Protein AF-A0A538R3W0-F1 (afdb_monomer_lite)

pLDDT: mean 96.0, std 2.67, range [78.44, 98.44]

Structure (mmCIF, N/CA/C/O backbone):
data_AF-A0A538R3W0-F1
#
_entry.id   AF-A0A538R3W0-F1
#
loop_
_atom_site.group_PDB
_atom_site.id
_atom_site.type_symbol
_atom_site.label_atom_id
_atom_site.label_alt_id
_atom_site.label_comp_id
_atom_site.label_asym_id
_atom_site.label_entity_id
_atom_site.label_seq_id
_atom_site.pdbx_PDB_ins_code
_atom_site.Cartn_x
_atom_site.Cartn_y
_atom_site.Cartn_z
_atom_site.occupancy
_atom_site.B_iso_or_equiv
_atom_site.auth_seq_id
_atom_site.auth_comp_id
_atom_site.auth_asym_id
_atom_site.auth_atom_id
_atom_site.pdbx_PDB_model_num
ATOM 1 N N . MET A 1 1 ? 12.998 11.434 -2.040 1.00 78.44 1 MET A N 1
ATOM 2 C CA . MET A 1 1 ? 12.504 10.420 -3.005 1.00 78.44 1 MET A CA 1
ATOM 3 C C . MET A 1 1 ? 11.024 10.669 -3.307 1.00 78.44 1 MET A C 1
ATOM 5 O O . MET A 1 1 ? 10.336 11.191 -2.437 1.00 78.44 1 MET A O 1
ATOM 9 N N . LEU A 1 2 ? 10.524 10.333 -4.505 1.00 90.31 2 LEU A N 1
ATOM 10 C CA . LEU A 1 2 ? 9.103 10.499 -4.866 1.00 90.31 2 LEU A CA 1
ATOM 11 C C . LEU A 1 2 ? 8.162 9.713 -3.937 1.00 90.31 2 LEU A C 1
ATOM 13 O O . LEU A 1 2 ? 7.194 10.287 -3.448 1.00 90.31 2 LEU A O 1
ATOM 17 N N . MET A 1 3 ? 8.493 8.452 -3.636 1.00 94.44 3 MET A N 1
ATOM 18 C CA . MET A 1 3 ? 7.667 7.592 -2.780 1.00 94.44 3 MET A CA 1
ATOM 19 C C . MET A 1 3 ? 7.465 8.176 -1.373 1.00 94.44 3 MET A C 1
ATOM 21 O O . MET A 1 3 ? 6.340 8.226 -0.891 1.00 94.44 3 MET A O 1
ATOM 25 N N . GLN A 1 4 ? 8.522 8.717 -0.755 1.00 94.19 4 GLN A N 1
ATOM 26 C CA . GLN A 1 4 ? 8.418 9.407 0.539 1.00 94.19 4 GLN A CA 1
ATOM 27 C C . GLN A 1 4 ? 7.352 10.512 0.512 1.00 94.19 4 GLN A C 1
ATOM 29 O O . GLN A 1 4 ? 6.477 10.537 1.367 1.00 94.19 4 GLN A O 1
ATOM 34 N N . ARG A 1 5 ? 7.365 11.376 -0.512 1.00 95.38 5 ARG A N 1
ATOM 35 C CA . ARG A 1 5 ? 6.379 12.464 -0.630 1.00 95.38 5 ARG A CA 1
ATOM 36 C C . ARG A 1 5 ? 4.953 11.944 -0.798 1.00 95.38 5 ARG A C 1
ATOM 38 O O . ARG A 1 5 ? 4.021 12.569 -0.304 1.00 95.38 5 ARG A O 1
ATOM 45 N N . ASN A 1 6 ? 4.772 10.830 -1.506 1.00 95.75 6 ASN A N 1
ATOM 46 C CA . ASN A 1 6 ? 3.456 10.212 -1.668 1.00 95.75 6 ASN A CA 1
ATOM 47 C C . ASN A 1 6 ? 2.941 9.657 -0.336 1.00 95.75 6 ASN A C 1
ATOM 49 O O . ASN A 1 6 ? 1.782 9.878 0.003 1.00 95.75 6 ASN A O 1
ATOM 53 N N . ILE A 1 7 ? 3.813 9.019 0.447 1.00 96.00 7 ILE A N 1
ATOM 54 C CA . ILE A 1 7 ? 3.491 8.537 1.793 1.00 96.00 7 ILE A CA 1
ATOM 55 C C . ILE A 1 7 ? 3.176 9.704 2.732 1.00 96.00 7 ILE A C 1
ATOM 57 O O . ILE A 1 7 ? 2.191 9.643 3.460 1.00 96.00 7 ILE A O 1
ATOM 61 N N . ASP A 1 8 ? 3.945 10.791 2.691 1.00 96.00 8 ASP A N 1
ATOM 62 C CA . ASP A 1 8 ? 3.685 11.966 3.532 1.00 96.00 8 ASP A CA 1
ATOM 63 C C . ASP A 1 8 ? 2.324 12.596 3.211 1.00 96.00 8 ASP A C 1
ATOM 65 O O . ASP A 1 8 ? 1.551 12.909 4.117 1.00 96.00 8 ASP A O 1
ATOM 69 N N . ARG A 1 9 ? 1.980 12.708 1.921 1.00 96.25 9 ARG A N 1
ATOM 70 C CA . ARG A 1 9 ? 0.652 13.170 1.488 1.00 96.25 9 ARG A CA 1
ATOM 71 C C . ARG A 1 9 ? -0.459 12.228 1.932 1.00 96.25 9 ARG A C 1
ATOM 73 O O . ARG A 1 9 ? -1.475 12.706 2.424 1.00 96.25 9 ARG A O 1
ATOM 80 N N . LEU A 1 10 ? -0.262 10.917 1.786 1.00 96.38 10 LEU A N 1
ATOM 81 C CA . LEU A 1 10 ? -1.213 9.911 2.256 1.00 96.38 10 LEU A CA 1
ATOM 82 C C . LEU A 1 10 ? -1.444 10.042 3.765 1.00 96.38 10 LEU A C 1
ATOM 84 O O . LEU A 1 10 ? -2.579 9.992 4.219 1.00 96.38 10 LEU A O 1
ATOM 88 N N . TRP A 1 11 ? -0.388 10.251 4.550 1.00 93.94 11 TRP A N 1
ATOM 89 C CA . TRP A 1 11 ? -0.516 10.423 5.996 1.00 93.94 11 TRP A CA 1
ATOM 90 C C . TRP A 1 11 ? -1.235 11.712 6.381 1.00 93.94 11 TRP A C 1
ATOM 92 O O . TRP A 1 11 ? -1.972 11.712 7.365 1.00 93.94 11 TRP A O 1
ATOM 102 N N . ALA A 1 12 ? -1.034 12.787 5.618 1.00 95.56 12 ALA A N 1
ATOM 103 C CA . ALA A 1 12 ? -1.714 14.056 5.841 1.00 95.56 12 ALA A CA 1
ATOM 104 C C . ALA A 1 12 ? -3.215 13.995 5.506 1.00 95.56 12 ALA A C 1
ATOM 106 O O . ALA A 1 12 ? -4.001 14.692 6.142 1.00 95.56 12 ALA A O 1
ATOM 107 N N . SER A 1 13 ?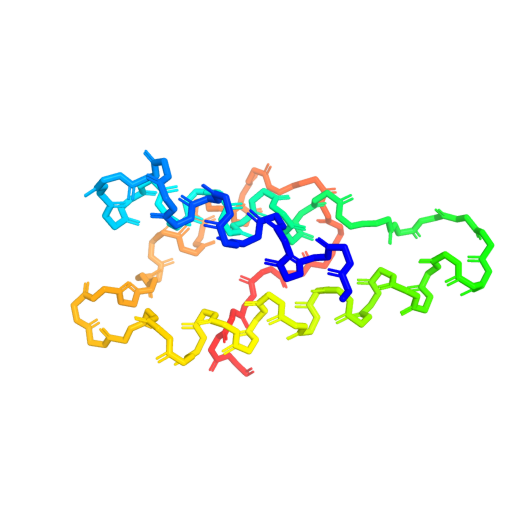 -3.623 13.177 4.528 1.00 94.19 13 SER A N 1
ATOM 108 C CA . SER A 1 13 ? -5.017 13.101 4.069 1.00 94.19 13 SER A CA 1
ATOM 109 C C . SER A 1 13 ? -5.824 11.943 4.667 1.00 94.19 13 SER A C 1
ATOM 111 O O . SER A 1 13 ? -7.038 12.065 4.825 1.00 94.19 13 SER A O 1
ATOM 113 N N . ALA A 1 14 ? -5.190 10.821 5.021 1.00 95.56 14 ALA A N 1
ATOM 114 C CA . ALA A 1 14 ? -5.871 9.646 5.556 1.00 95.56 14 ALA A CA 1
ATOM 115 C C . ALA A 1 14 ? -6.027 9.720 7.083 1.00 95.56 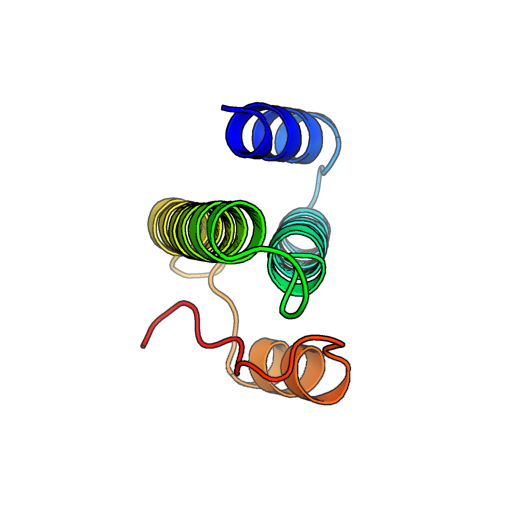14 ALA A C 1
ATOM 117 O O . ALA A 1 14 ? -5.070 9.543 7.851 1.00 95.56 14 ALA A O 1
ATOM 118 N N . THR A 1 15 ? -7.269 9.925 7.525 1.00 93.06 15 THR A N 1
ATOM 119 C CA . THR A 1 15 ? -7.634 10.076 8.942 1.00 93.06 15 THR A CA 1
ATOM 120 C C . THR A 1 15 ? -7.879 8.751 9.665 1.00 93.06 15 THR A C 1
ATOM 122 O O . THR A 1 15 ? -7.841 8.721 10.892 1.00 93.06 15 THR A O 1
ATOM 125 N N . THR A 1 16 ? -8.076 7.644 8.941 1.00 96.75 16 THR A N 1
ATOM 126 C CA . THR A 1 16 ? -8.301 6.310 9.522 1.00 96.75 16 THR A CA 1
ATOM 127 C C . THR A 1 16 ? -7.162 5.345 9.197 1.00 96.75 16 THR A C 1
ATOM 129 O O . THR A 1 16 ? -6.494 5.461 8.165 1.00 96.75 16 THR A O 1
ATOM 132 N N . VAL A 1 17 ? -6.951 4.347 10.063 1.00 96.44 17 VAL A N 1
ATOM 133 C CA . VAL A 1 17 ? -5.979 3.265 9.820 1.00 96.44 17 VAL A CA 1
ATOM 134 C C . VAL A 1 17 ? -6.334 2.497 8.546 1.00 96.44 17 VAL A C 1
ATOM 136 O O . VAL A 1 17 ? -5.451 2.237 7.734 1.00 96.44 17 VAL A O 1
ATOM 139 N N . ALA A 1 18 ? -7.620 2.222 8.315 1.00 96.94 18 ALA A N 1
ATOM 140 C CA . ALA A 1 18 ? -8.094 1.563 7.099 1.00 96.94 18 ALA A CA 1
ATOM 141 C C . ALA A 1 18 ? -7.737 2.350 5.824 1.00 96.94 18 ALA A C 1
ATOM 143 O O . ALA A 1 18 ? -7.242 1.768 4.861 1.00 96.94 18 ALA A O 1
ATOM 144 N N . ALA A 1 19 ? -7.903 3.678 5.827 1.00 97.44 19 ALA A N 1
ATOM 145 C CA . ALA A 1 19 ? -7.531 4.518 4.688 1.00 97.44 19 ALA A CA 1
ATOM 146 C C . ALA A 1 19 ? -6.010 4.534 4.450 1.00 97.44 19 ALA A C 1
ATOM 148 O O . ALA A 1 19 ? -5.560 4.480 3.305 1.00 97.44 19 ALA A O 1
ATOM 149 N N . ARG A 1 20 ? -5.205 4.549 5.521 1.00 97.88 20 ARG A N 1
ATOM 150 C CA . ARG A 1 20 ? -3.737 4.453 5.419 1.00 97.88 20 ARG A CA 1
ATOM 151 C C . ARG A 1 20 ? -3.299 3.105 4.861 1.00 97.88 20 ARG A C 1
ATOM 153 O O . ARG A 1 20 ? -2.438 3.071 3.987 1.00 97.88 20 ARG A O 1
ATOM 160 N N . LYS A 1 21 ? -3.909 2.016 5.336 1.00 98.19 21 LYS A N 1
ATOM 161 C CA . LYS A 1 21 ? -3.691 0.659 4.829 1.00 98.19 21 LYS A CA 1
ATOM 162 C C . LYS A 1 21 ? -3.989 0.585 3.329 1.00 98.19 21 LYS A C 1
ATOM 164 O O . LYS A 1 21 ? -3.111 0.251 2.540 1.00 98.19 21 LYS A O 1
ATOM 169 N N . ALA A 1 22 ? -5.184 1.004 2.918 1.00 97.88 22 ALA A N 1
ATOM 170 C CA . ALA A 1 22 ? -5.565 1.021 1.509 1.00 97.88 22 ALA A CA 1
ATOM 171 C C . ALA A 1 22 ? -4.576 1.832 0.653 1.00 97.88 22 ALA A C 1
ATOM 173 O O . ALA A 1 22 ? -4.068 1.321 -0.337 1.00 97.88 22 ALA A O 1
ATOM 174 N N . GLY A 1 23 ? -4.227 3.055 1.067 1.00 97.94 23 GLY A N 1
ATOM 175 C CA . GLY A 1 23 ? -3.298 3.893 0.307 1.00 97.94 23 GLY A CA 1
ATOM 176 C C . GLY A 1 23 ? -1.879 3.325 0.212 1.00 97.94 23 GLY A C 1
ATOM 177 O O . GLY A 1 23 ? -1.257 3.416 -0.841 1.00 97.94 23 GLY A O 1
ATOM 178 N N . LEU A 1 24 ? -1.358 2.713 1.281 1.00 98.19 24 LEU A N 1
ATOM 179 C CA . LEU A 1 24 ? -0.057 2.039 1.246 1.00 98.19 24 LEU A CA 1
ATOM 180 C C . LEU A 1 24 ? -0.064 0.850 0.291 1.00 98.19 24 LEU A C 1
ATOM 182 O O . LEU A 1 24 ? 0.900 0.660 -0.446 1.00 98.19 24 LEU A O 1
ATOM 186 N N . PHE A 1 25 ? -1.136 0.058 0.322 1.00 98.44 25 PHE A N 1
ATOM 187 C CA . PHE A 1 25 ? -1.294 -1.067 -0.584 1.00 98.44 25 PHE A CA 1
ATOM 188 C C . PHE A 1 25 ? -1.303 -0.601 -2.042 1.00 98.44 25 PHE A C 1
ATOM 190 O O . PHE A 1 25 ? -0.518 -1.117 -2.826 1.00 98.44 25 PHE A O 1
ATOM 197 N N . GLU A 1 26 ? -2.098 0.415 -2.394 1.00 97.94 26 GLU A N 1
ATOM 198 C CA . GLU A 1 26 ? -2.141 0.918 -3.775 1.00 97.94 26 GLU A CA 1
ATOM 199 C C . GLU A 1 26 ? -0.772 1.465 -4.224 1.00 97.94 26 GLU A C 1
ATOM 201 O O . GLU A 1 26 ? -0.313 1.140 -5.313 1.00 97.94 26 GLU A O 1
ATOM 206 N N . LEU A 1 27 ? -0.050 2.200 -3.363 1.00 97.44 27 LEU A N 1
ATOM 207 C CA . LEU A 1 27 ? 1.309 2.675 -3.674 1.00 97.44 27 LEU A CA 1
ATOM 208 C C . LEU A 1 27 ? 2.301 1.531 -3.947 1.00 97.44 27 LEU A C 1
ATOM 210 O O . LEU A 1 27 ? 3.226 1.693 -4.745 1.00 97.44 27 LEU A O 1
ATOM 214 N N . TRP A 1 28 ? 2.145 0.396 -3.266 1.00 98.25 28 TRP A N 1
ATOM 215 C CA . TRP A 1 28 ? 2.955 -0.798 -3.503 1.00 98.25 28 TRP A CA 1
ATOM 216 C C . TRP A 1 28 ? 2.522 -1.546 -4.776 1.00 98.25 28 TRP A C 1
ATOM 218 O O . TRP A 1 28 ? 3.380 -1.985 -5.549 1.00 98.25 28 TRP A O 1
ATOM 228 N N . ASP A 1 29 ? 1.211 -1.667 -4.998 1.00 97.88 29 ASP A N 1
ATOM 229 C CA . ASP A 1 29 ? 0.602 -2.426 -6.097 1.00 97.88 29 ASP A CA 1
ATOM 230 C C . ASP A 1 29 ? 0.816 -1.740 -7.458 1.00 97.88 29 ASP A C 1
ATOM 232 O O . ASP A 1 29 ? 1.039 -2.418 -8.458 1.00 97.88 29 ASP A O 1
ATOM 236 N N . ASP A 1 30 ? 0.861 -0.402 -7.480 1.00 95.56 30 ASP A N 1
ATOM 237 C CA . ASP A 1 30 ? 1.109 0.423 -8.677 1.00 95.56 30 ASP A CA 1
ATOM 238 C C . ASP A 1 30 ? 2.571 0.468 -9.138 1.00 95.56 30 ASP A C 1
ATOM 240 O O . ASP A 1 30 ? 2.884 1.034 -10.189 1.00 95.56 30 ASP A O 1
ATOM 244 N N . CYS A 1 31 ? 3.500 -0.097 -8.366 1.00 95.38 31 CYS A N 1
ATOM 245 C CA . CYS A 1 31 ? 4.898 -0.146 -8.780 1.00 95.38 31 CYS A CA 1
ATOM 246 C C . CYS A 1 31 ? 5.063 -1.028 -10.030 1.00 95.38 31 CYS A C 1
ATOM 248 O O . CYS A 1 31 ? 4.499 -2.120 -10.109 1.00 95.38 31 CYS A O 1
ATOM 250 N N . ALA A 1 32 ? 5.862 -0.563 -10.994 1.00 92.25 32 ALA A N 1
ATOM 251 C CA . ALA A 1 32 ? 5.976 -1.195 -12.303 1.00 92.25 32 ALA A CA 1
ATOM 252 C C . ALA A 1 32 ? 6.639 -2.581 -12.240 1.00 92.25 32 ALA A C 1
ATOM 254 O O . ALA A 1 32 ? 7.599 -2.802 -11.501 1.00 92.25 32 ALA A O 1
ATOM 255 N N . GLU A 1 33 ? 6.155 -3.491 -13.087 1.00 91.62 33 GLU A N 1
ATOM 256 C CA . GLU A 1 33 ? 6.696 -4.853 -13.251 1.00 91.62 33 GLU A CA 1
ATOM 257 C C . GLU A 1 33 ? 7.207 -5.132 -14.668 1.00 91.62 33 GLU A C 1
ATOM 259 O O . GLU A 1 33 ? 7.725 -6.208 -14.955 1.00 91.62 33 GLU A O 1
ATOM 264 N N . THR A 1 34 ? 7.065 -4.156 -15.563 1.00 91.19 34 THR A N 1
ATOM 265 C CA . THR A 1 34 ? 7.560 -4.190 -16.940 1.00 91.19 34 THR A CA 1
ATOM 266 C C . THR A 1 34 ? 8.127 -2.824 -17.301 1.00 91.19 34 THR A C 1
ATOM 268 O O . THR A 1 34 ? 7.596 -1.806 -16.856 1.00 91.19 34 THR A O 1
ATOM 271 N N . GLY A 1 35 ? 9.153 -2.785 -18.144 1.00 93.94 35 GLY A N 1
ATOM 272 C CA . GLY A 1 35 ? 9.783 -1.547 -18.598 1.00 93.94 35 GLY A CA 1
ATOM 273 C C . GLY A 1 35 ? 11.294 -1.699 -18.690 1.00 93.94 35 GLY A C 1
ATOM 274 O O . GLY A 1 35 ? 11.791 -2.816 -18.797 1.00 93.94 35 GLY A O 1
ATOM 275 N N . SER A 1 36 ? 12.015 -0.578 -18.656 1.00 96.56 36 SER A N 1
ATOM 276 C CA . SER A 1 36 ? 13.478 -0.589 -18.601 1.00 96.56 36 SER A CA 1
ATOM 277 C C . SER A 1 36 ? 13.991 -1.125 -17.263 1.00 96.56 36 SER A C 1
ATOM 279 O O . SER A 1 36 ? 13.319 -1.003 -16.237 1.00 96.56 36 SER A O 1
ATOM 281 N N . ASP A 1 37 ? 15.220 -1.639 -17.253 1.00 95.44 37 ASP A N 1
ATOM 282 C CA . ASP A 1 37 ? 15.870 -2.133 -16.032 1.00 95.44 37 ASP A CA 1
ATOM 283 C C . ASP A 1 37 ? 15.943 -1.061 -14.934 1.00 95.44 37 ASP A C 1
ATOM 285 O O . ASP A 1 37 ? 15.724 -1.350 -13.759 1.00 95.44 37 ASP A O 1
ATOM 289 N N . GLU A 1 38 ? 16.171 0.201 -15.312 1.00 95.00 38 GLU A N 1
ATOM 290 C CA . GLU A 1 38 ? 16.173 1.334 -14.381 1.00 95.00 38 GLU A CA 1
ATOM 291 C C . GLU A 1 38 ? 14.799 1.539 -13.722 1.00 95.00 38 GLU A C 1
ATOM 293 O O . GLU A 1 38 ? 14.709 1.727 -12.504 1.00 95.00 38 GLU A O 1
ATOM 298 N N . LEU A 1 39 ? 13.714 1.450 -14.501 1.00 94.50 39 LEU A N 1
ATOM 299 C CA . LEU A 1 39 ? 12.354 1.572 -13.979 1.00 94.50 39 LEU A CA 1
ATOM 300 C C . LEU A 1 39 ? 12.017 0.415 -13.032 1.00 94.50 39 LEU A C 1
ATOM 302 O O . LEU A 1 39 ? 11.406 0.634 -11.981 1.00 94.50 39 LEU A O 1
ATOM 306 N N . LEU A 1 40 ? 12.426 -0.805 -13.383 1.00 95.25 40 LEU A N 1
ATOM 307 C CA . LEU A 1 40 ? 12.216 -1.991 -12.556 1.00 95.25 40 LEU A CA 1
ATOM 308 C C . LEU A 1 40 ? 12.996 -1.899 -11.240 1.00 95.25 40 LEU A C 1
ATOM 310 O O . LEU A 1 40 ? 12.424 -2.136 -10.175 1.00 95.25 40 LEU A O 1
ATOM 314 N N . ALA A 1 41 ? 14.261 -1.476 -11.282 1.00 93.94 41 ALA A N 1
ATOM 315 C CA . ALA A 1 41 ? 15.077 -1.266 -10.087 1.00 93.94 41 ALA A CA 1
ATOM 316 C C . ALA A 1 41 ? 14.481 -0.182 -9.172 1.00 93.94 41 ALA A C 1
ATOM 318 O O . ALA A 1 41 ? 14.354 -0.381 -7.960 1.00 93.94 41 ALA A O 1
ATOM 319 N N . GLY A 1 42 ? 14.044 0.943 -9.749 1.00 94.19 42 GLY A N 1
ATOM 320 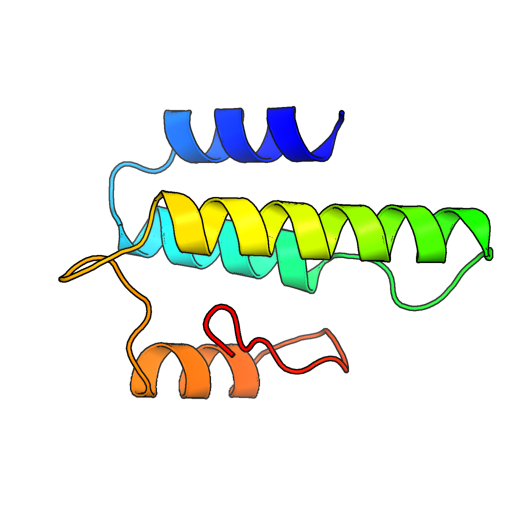C CA . GLY A 1 42 ? 13.360 2.006 -9.012 1.00 94.19 42 GLY A CA 1
ATOM 321 C C . GLY A 1 42 ? 12.049 1.536 -8.374 1.00 94.19 42 GLY A C 1
ATOM 322 O O . GLY A 1 42 ? 11.758 1.881 -7.226 1.00 94.19 42 GLY A O 1
ATOM 323 N N . SER A 1 43 ? 11.287 0.701 -9.083 1.00 94.38 43 SER A N 1
ATOM 324 C CA . SER A 1 43 ? 10.025 0.125 -8.601 1.00 94.38 43 SER A CA 1
ATOM 325 C C . SER A 1 43 ? 10.246 -0.882 -7.472 1.00 94.38 43 SER A C 1
ATOM 327 O O . SER A 1 43 ? 9.538 -0.842 -6.466 1.00 94.38 43 SER A O 1
ATOM 329 N N . ALA A 1 44 ? 11.275 -1.726 -7.572 1.00 94.88 44 ALA A N 1
ATOM 330 C CA . ALA A 1 44 ? 11.662 -2.642 -6.502 1.00 94.88 44 ALA A CA 1
ATOM 331 C C . ALA A 1 44 ? 12.072 -1.881 -5.228 1.00 94.88 44 ALA A C 1
ATOM 333 O O . ALA A 1 44 ? 11.595 -2.198 -4.135 1.00 94.88 44 ALA A O 1
ATOM 334 N N . ALA A 1 45 ? 12.881 -0.825 -5.368 1.00 95.94 45 ALA A N 1
ATOM 335 C CA . ALA A 1 45 ? 13.263 0.034 -4.248 1.00 95.94 45 ALA A CA 1
ATOM 336 C C . ALA A 1 45 ? 12.047 0.740 -3.620 1.00 95.94 45 ALA A C 1
ATOM 338 O O . ALA A 1 45 ? 11.936 0.825 -2.396 1.00 95.94 45 ALA A O 1
ATOM 339 N N . ALA A 1 46 ? 11.105 1.211 -4.442 1.00 96.31 46 ALA A N 1
ATOM 340 C CA . ALA A 1 46 ? 9.872 1.831 -3.973 1.00 96.31 46 ALA A CA 1
ATOM 341 C C . ALA A 1 46 ? 8.981 0.847 -3.197 1.00 96.31 46 ALA A C 1
ATOM 343 O O . ALA A 1 46 ? 8.515 1.190 -2.108 1.00 96.31 46 ALA A O 1
ATOM 344 N N . ARG A 1 47 ? 8.810 -0.389 -3.689 1.00 96.81 47 ARG A N 1
ATOM 345 C CA . ARG A 1 47 ? 8.083 -1.451 -2.973 1.00 96.81 47 ARG A CA 1
ATOM 346 C C . ARG A 1 47 ? 8.720 -1.746 -1.623 1.00 96.81 47 ARG A C 1
ATOM 348 O O . ARG A 1 47 ? 8.027 -1.708 -0.609 1.00 96.81 47 ARG A O 1
ATOM 355 N N . ALA A 1 48 ? 10.033 -1.976 -1.597 1.00 97.00 48 ALA A N 1
ATOM 356 C CA . ALA A 1 48 ? 10.767 -2.235 -0.360 1.00 97.00 48 ALA A CA 1
ATOM 357 C C . ALA A 1 48 ? 10.603 -1.088 0.650 1.00 97.00 48 ALA A C 1
ATOM 359 O O . ALA A 1 48 ? 10.399 -1.324 1.842 1.00 97.00 48 ALA A O 1
ATOM 360 N N . PHE A 1 49 ? 10.611 0.156 0.167 1.00 97.69 49 PHE A N 1
ATOM 361 C CA . PHE A 1 49 ? 10.389 1.327 1.003 1.00 97.69 49 PHE A CA 1
ATOM 362 C C . PHE A 1 49 ? 8.986 1.351 1.632 1.00 97.69 49 PHE A C 1
ATOM 364 O O . PHE A 1 49 ? 8.856 1.563 2.839 1.00 97.69 49 PHE A O 1
ATOM 371 N N . VAL A 1 50 ? 7.936 1.076 0.848 1.00 97.94 50 VAL A N 1
ATOM 372 C CA . VAL A 1 50 ? 6.555 0.988 1.357 1.00 97.94 50 VAL A CA 1
ATOM 373 C C . VAL A 1 50 ? 6.424 -0.116 2.411 1.00 97.94 50 VAL A C 1
ATOM 375 O O . VAL A 1 50 ? 5.845 0.124 3.472 1.00 97.94 50 VAL A O 1
ATOM 378 N N . ILE A 1 51 ? 7.018 -1.292 2.175 1.00 98.19 51 ILE A N 1
ATOM 379 C CA . ILE A 1 51 ? 7.038 -2.389 3.156 1.00 98.19 51 ILE A CA 1
ATOM 380 C C . ILE A 1 51 ? 7.732 -1.960 4.455 1.00 98.19 51 ILE A C 1
ATOM 382 O O . ILE A 1 51 ? 7.203 -2.202 5.542 1.00 98.19 51 ILE A O 1
ATOM 386 N N . GLY A 1 52 ? 8.867 -1.261 4.368 1.00 97.94 52 GLY A N 1
ATOM 387 C CA . GLY A 1 52 ? 9.555 -0.714 5.539 1.00 97.94 52 GLY A CA 1
ATOM 388 C C . GLY A 1 52 ? 8.673 0.236 6.356 1.00 97.94 52 GLY A C 1
ATOM 389 O O . GLY A 1 52 ? 8.624 0.141 7.583 1.00 97.94 52 GLY A O 1
ATOM 390 N N . ILE A 1 53 ? 7.908 1.104 5.687 1.00 97.56 53 ILE A N 1
ATOM 391 C CA . ILE A 1 53 ? 6.959 2.010 6.347 1.00 97.56 53 ILE A CA 1
ATOM 392 C C . ILE A 1 53 ? 5.810 1.246 7.012 1.00 97.56 53 ILE A C 1
ATOM 394 O O . ILE A 1 53 ? 5.447 1.578 8.142 1.00 97.56 53 ILE A O 1
ATOM 398 N N . ILE A 1 54 ? 5.265 0.217 6.356 1.00 98.06 54 ILE A N 1
ATOM 399 C CA . ILE A 1 54 ? 4.225 -0.642 6.937 1.00 98.06 54 ILE A CA 1
ATOM 400 C C . ILE A 1 54 ? 4.741 -1.291 8.222 1.00 98.06 54 ILE A C 1
ATOM 402 O O . ILE A 1 54 ? 4.109 -1.143 9.264 1.00 98.06 54 ILE A O 1
ATOM 406 N N . ARG A 1 55 ? 5.917 -1.925 8.186 1.00 97.75 55 ARG A N 1
ATOM 407 C CA . ARG A 1 55 ? 6.525 -2.570 9.364 1.00 97.75 55 ARG A CA 1
ATOM 408 C C . ARG A 1 55 ? 6.791 -1.583 10.499 1.00 97.75 55 ARG A C 1
ATOM 410 O O . ARG A 1 55 ? 6.593 -1.913 11.665 1.00 97.75 55 ARG A O 1
ATOM 417 N N . ALA A 1 56 ? 7.222 -0.368 10.167 1.00 96.94 56 ALA A N 1
ATOM 418 C CA . ALA A 1 56 ? 7.540 0.650 11.161 1.00 96.94 56 ALA A CA 1
ATOM 419 C C . ALA A 1 56 ? 6.294 1.261 11.825 1.00 96.94 56 ALA A C 1
ATOM 421 O O . ALA A 1 56 ? 6.342 1.609 13.007 1.00 96.94 56 ALA A O 1
ATOM 422 N N . ARG A 1 57 ? 5.198 1.438 11.073 1.00 95.94 57 ARG A N 1
ATOM 423 C CA . ARG A 1 57 ? 4.042 2.245 11.508 1.00 95.94 57 ARG A CA 1
ATOM 424 C C . ARG A 1 57 ? 2.773 1.440 11.789 1.00 95.94 57 ARG A C 1
ATOM 426 O O . ARG A 1 57 ? 2.009 1.851 12.653 1.00 95.94 57 ARG A O 1
ATOM 433 N N . LEU A 1 58 ? 2.539 0.333 11.087 1.00 96.44 58 LEU A N 1
ATOM 434 C CA . LEU A 1 58 ? 1.347 -0.507 11.232 1.00 96.44 58 LEU A CA 1
ATOM 435 C C . LEU A 1 58 ? 1.698 -1.763 12.033 1.00 96.44 58 LEU A C 1
ATOM 437 O O . LEU A 1 58 ? 2.143 -2.768 11.478 1.00 96.44 58 LEU A O 1
ATOM 441 N N . ARG A 1 59 ? 1.525 -1.674 13.354 1.00 94.31 59 ARG A N 1
ATOM 442 C CA . ARG A 1 59 ? 1.906 -2.697 14.340 1.00 94.31 59 ARG A CA 1
ATOM 443 C C . ARG A 1 59 ? 0.811 -2.884 15.388 1.00 94.31 59 ARG A C 1
ATOM 445 O O . ARG A 1 59 ? 0.001 -1.985 15.599 1.00 94.31 59 ARG A O 1
ATOM 452 N N . GLY A 1 60 ? 0.820 -4.021 16.082 1.00 95.69 60 GLY A N 1
ATOM 453 C CA . GLY A 1 60 ? -0.199 -4.329 17.088 1.00 95.69 60 GLY A CA 1
ATOM 454 C C . GLY A 1 60 ? -1.598 -4.335 16.468 1.00 95.69 60 GLY A C 1
ATOM 455 O O . GLY A 1 60 ? -1.798 -4.962 15.433 1.00 95.69 60 GLY A O 1
ATOM 456 N N . SER A 1 61 ? -2.538 -3.597 17.062 1.00 95.81 61 SER A N 1
ATOM 457 C CA . SER A 1 61 ? -3.913 -3.466 16.553 1.00 95.81 61 SER A CA 1
ATOM 458 C C . SER A 1 61 ? -4.007 -2.860 15.150 1.00 95.81 61 SER A C 1
ATOM 460 O O . SER A 1 61 ? -4.982 -3.104 14.445 1.00 95.81 61 SER A O 1
ATOM 462 N N . ASP A 1 62 ? -3.001 -2.085 14.739 1.00 96.50 62 ASP A N 1
ATOM 463 C CA 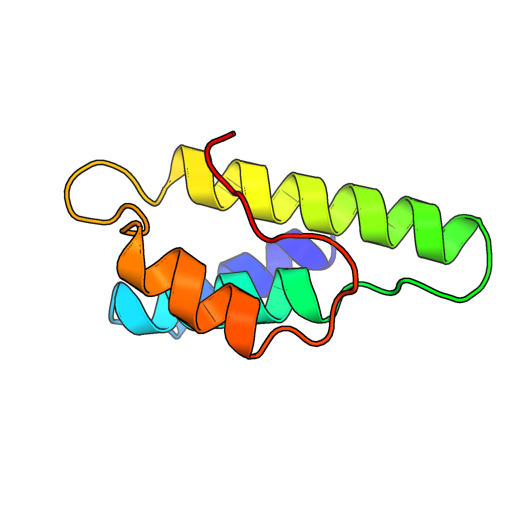. ASP A 1 62 ? -2.989 -1.404 13.444 1.00 96.50 62 ASP A CA 1
ATOM 464 C C . ASP A 1 62 ? -2.317 -2.239 12.348 1.00 96.50 62 ASP A C 1
ATOM 466 O O . ASP A 1 62 ? -2.321 -1.836 11.183 1.00 96.50 62 ASP A O 1
ATOM 470 N N . ALA A 1 63 ? -1.723 -3.387 12.693 1.00 97.94 63 ALA A N 1
ATOM 471 C CA . ALA A 1 63 ? -1.116 -4.289 11.721 1.00 97.94 63 ALA A CA 1
ATOM 472 C C . ALA A 1 63 ? -2.164 -4.834 10.742 1.00 97.94 63 ALA A C 1
ATOM 474 O O . ALA A 1 63 ? -3.352 -4.907 11.069 1.00 97.94 63 ALA A O 1
ATOM 475 N N . TYR A 1 64 ? -1.737 -5.217 9.536 1.00 98.12 64 TYR A N 1
ATOM 476 C CA . TYR A 1 64 ? -2.628 -5.978 8.660 1.00 98.12 64 TYR A CA 1
ATOM 477 C C . TYR A 1 64 ? -2.957 -7.335 9.279 1.00 98.12 64 TYR A C 1
ATOM 479 O O . TYR A 1 64 ? -2.057 -8.052 9.718 1.00 98.12 64 TYR A O 1
ATOM 487 N N . THR A 1 65 ? -4.237 -7.690 9.288 1.00 97.69 65 THR A N 1
ATOM 488 C CA . THR A 1 65 ? -4.688 -9.029 9.666 1.00 97.69 65 THR A CA 1
ATOM 489 C C . THR A 1 65 ? -4.500 -10.006 8.507 1.00 97.69 65 THR A C 1
ATOM 491 O O . THR A 1 65 ? -4.359 -9.604 7.349 1.00 97.69 65 THR A O 1
ATOM 494 N N . ALA A 1 66 ? -4.537 -11.306 8.802 1.00 97.31 66 ALA A N 1
ATOM 495 C CA . ALA A 1 66 ? -4.485 -12.341 7.771 1.00 97.31 66 ALA A CA 1
ATOM 496 C C . ALA A 1 66 ? -5.624 -12.187 6.743 1.00 97.31 66 ALA A C 1
ATOM 498 O O . ALA A 1 66 ? -5.382 -12.287 5.542 1.00 97.31 66 ALA A O 1
ATOM 499 N N . ASP A 1 67 ? -6.834 -11.857 7.202 1.00 97.94 67 ASP A N 1
ATOM 500 C CA . ASP A 1 67 ? -7.995 -11.657 6.329 1.00 97.94 67 ASP A CA 1
ATOM 501 C C . ASP A 1 67 ? -7.8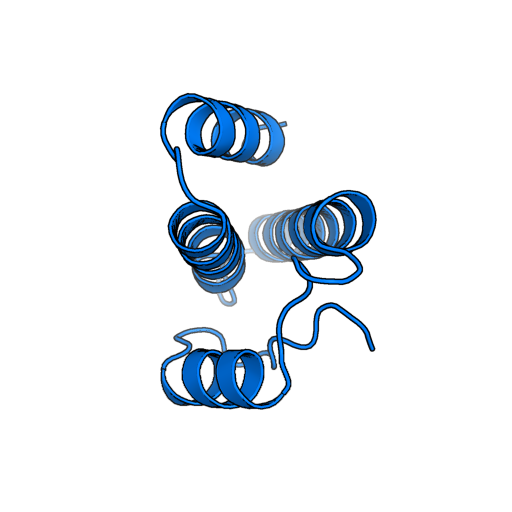37 -10.424 5.434 1.00 97.94 67 ASP A C 1
ATOM 503 O O . ASP A 1 67 ? -8.142 -10.483 4.243 1.00 97.94 67 ASP A O 1
ATOM 507 N N . GLU A 1 68 ? -7.316 -9.314 5.970 1.00 98.06 68 GLU A N 1
ATOM 508 C CA . GLU A 1 68 ? -7.016 -8.126 5.167 1.00 98.06 68 GLU A CA 1
ATOM 509 C C . GLU A 1 68 ? -5.968 -8.448 4.094 1.00 98.06 68 GLU A C 1
ATOM 511 O O . GLU A 1 68 ? -6.147 -8.089 2.931 1.00 98.06 68 GLU A O 1
ATOM 516 N N . LEU A 1 69 ? -4.896 -9.165 4.450 1.00 98.31 69 LEU A N 1
ATOM 517 C CA . LEU A 1 69 ? -3.870 -9.577 3.490 1.00 98.31 69 LEU A CA 1
ATOM 518 C C . LEU A 1 69 ? -4.437 -10.506 2.414 1.00 98.31 69 LEU A C 1
ATOM 520 O O . LEU A 1 69 ? -4.111 -10.334 1.240 1.00 98.31 69 LEU A O 1
ATOM 524 N N . ALA A 1 70 ? -5.304 -11.452 2.777 1.00 98.12 70 ALA A N 1
ATOM 525 C CA . ALA A 1 70 ? -5.962 -12.336 1.820 1.00 98.12 70 ALA A CA 1
ATOM 526 C C . ALA A 1 70 ? -6.851 -11.548 0.843 1.00 98.12 70 ALA A C 1
ATOM 528 O O . ALA A 1 70 ? -6.760 -11.744 -0.370 1.00 98.12 70 ALA A O 1
ATOM 529 N N . GLN A 1 71 ? -7.652 -10.604 1.347 1.00 98.00 71 GLN A N 1
ATOM 530 C CA . GLN A 1 71 ? -8.522 -9.757 0.524 1.00 98.00 71 GLN A CA 1
ATOM 531 C C . GLN A 1 71 ? -7.730 -8.846 -0.419 1.00 98.00 71 GLN A C 1
ATOM 533 O O . GLN A 1 71 ? -8.073 -8.725 -1.595 1.00 98.00 71 GLN A O 1
ATOM 538 N N . LEU A 1 72 ? -6.657 -8.218 0.072 1.00 98.12 72 LEU A N 1
ATOM 539 C CA . LEU A 1 72 ? -5.784 -7.373 -0.744 1.00 98.12 72 LEU A CA 1
ATOM 540 C C . LEU A 1 72 ? -5.082 -8.188 -1.828 1.00 98.12 72 LEU A C 1
ATOM 542 O O . LEU A 1 72 ? -5.092 -7.800 -2.995 1.00 98.12 72 LEU A O 1
ATOM 546 N N . ASN A 1 73 ? -4.545 -9.356 -1.473 1.00 98.25 73 ASN A N 1
ATOM 547 C CA . ASN A 1 73 ? -3.916 -10.236 -2.445 1.00 98.25 73 ASN A CA 1
ATOM 548 C C . ASN A 1 73 ? -4.913 -10.764 -3.481 1.00 98.25 73 ASN A C 1
ATOM 550 O O . ASN A 1 73 ? -4.536 -10.896 -4.639 1.00 98.25 73 ASN A O 1
ATOM 554 N N . ALA A 1 74 ? -6.175 -11.013 -3.131 1.00 97.69 74 ALA A N 1
ATOM 555 C CA . ALA A 1 74 ? -7.181 -11.455 -4.099 1.00 97.69 74 ALA A CA 1
ATOM 556 C C . ALA A 1 74 ? -7.472 -10.418 -5.204 1.00 97.69 74 ALA A C 1
ATOM 558 O O . ALA A 1 74 ? -7.885 -10.802 -6.296 1.00 97.69 74 ALA A O 1
ATOM 559 N N . A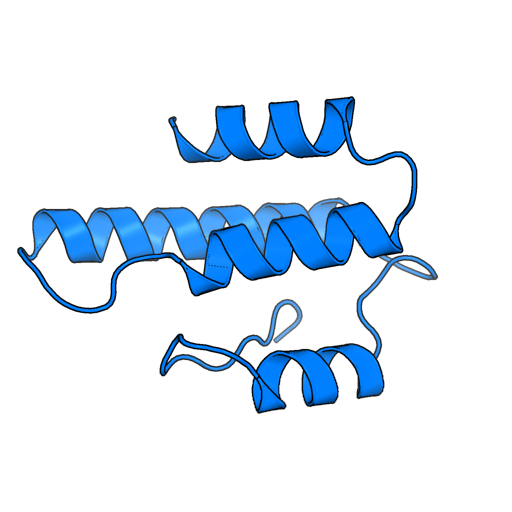RG A 1 75 ? -7.242 -9.121 -4.942 1.00 96.56 75 ARG A N 1
ATOM 560 C CA . ARG A 1 75 ? -7.541 -8.014 -5.874 1.00 96.56 75 ARG A CA 1
ATOM 561 C C . ARG A 1 75 ? -6.317 -7.250 -6.396 1.00 96.56 75 ARG A C 1
ATOM 563 O O . ARG A 1 75 ? -6.491 -6.217 -7.040 1.00 96.56 75 ARG A O 1
ATOM 570 N N . ARG A 1 76 ? -5.103 -7.702 -6.074 1.00 97.06 76 ARG A N 1
ATOM 571 C CA . ARG A 1 76 ? -3.852 -7.043 -6.478 1.00 97.06 76 ARG A CA 1
ATOM 572 C C . ARG A 1 76 ? -3.674 -7.057 -7.997 1.00 97.06 76 ARG A C 1
ATOM 574 O O . ARG A 1 76 ? -4.020 -8.040 -8.654 1.00 97.06 76 ARG A O 1
ATOM 581 N N . ARG A 1 77 ? -3.105 -5.985 -8.541 1.00 95.88 77 ARG A N 1
ATOM 582 C CA . ARG A 1 77 ? -2.669 -5.897 -9.943 1.00 95.88 77 ARG A CA 1
ATOM 583 C C . ARG A 1 77 ? -1.263 -6.469 -10.123 1.00 95.88 77 ARG A C 1
ATOM 585 O O . ARG A 1 77 ? -0.966 -7.060 -11.158 1.00 95.88 77 ARG A O 1
ATOM 592 N N . SER A 1 78 ? -0.422 -6.299 -9.109 1.00 94.56 78 SER A N 1
ATOM 593 C CA . SER A 1 78 ? 0.941 -6.814 -9.024 1.00 94.56 78 SER A CA 1
ATOM 594 C C . SER A 1 78 ? 0.980 -8.342 -9.093 1.00 94.56 78 SER A C 1
ATOM 596 O O . SER A 1 78 ? 0.208 -9.036 -8.427 1.00 94.56 78 SER A O 1
ATOM 598 N N . LYS A 1 79 ? 1.926 -8.904 -9.849 1.00 94.31 79 LYS A N 1
ATOM 599 C CA . LYS A 1 79 ? 2.189 -10.351 -9.829 1.00 94.31 79 LYS A CA 1
ATOM 600 C C . LYS A 1 79 ? 2.823 -10.786 -8.510 1.00 94.31 79 LYS A C 1
ATOM 602 O O . LYS A 1 79 ? 2.621 -11.928 -8.089 1.00 94.31 79 LYS A O 1
ATOM 607 N N . ALA A 1 80 ? 3.565 -9.896 -7.849 1.00 94.44 80 ALA A N 1
ATOM 608 C CA . ALA A 1 80 ? 4.147 -10.173 -6.541 1.00 94.44 80 ALA A CA 1
ATOM 609 C C . ALA A 1 80 ? 3.055 -10.373 -5.477 1.00 94.44 80 ALA A C 1
ATOM 611 O O . ALA A 1 80 ? 1.974 -9.794 -5.560 1.00 94.44 80 ALA A O 1
ATOM 612 N N . VAL A 1 81 ? 3.334 -11.191 -4.461 1.00 96.94 81 VAL A N 1
ATOM 613 C CA . VAL A 1 81 ? 2.450 -11.343 -3.297 1.00 96.94 81 VAL A CA 1
ATOM 614 C C . VAL A 1 81 ? 2.710 -10.194 -2.326 1.00 96.94 81 VAL A C 1
ATOM 616 O O . VAL A 1 81 ? 3.857 -9.869 -2.019 1.00 96.94 81 VAL A O 1
ATOM 619 N N . PHE A 1 82 ? 1.642 -9.575 -1.833 1.00 98.19 82 PHE A N 1
ATOM 620 C CA . PHE A 1 82 ? 1.715 -8.570 -0.785 1.00 98.19 82 PHE A CA 1
ATOM 621 C C . PHE A 1 82 ? 1.780 -9.251 0.587 1.00 98.19 82 PHE A C 1
ATOM 623 O O . PHE A 1 82 ? 0.750 -9.588 1.172 1.00 98.19 82 PHE A O 1
ATOM 630 N N . ALA A 1 83 ? 2.998 -9.457 1.087 1.00 97.38 83 ALA A N 1
ATOM 631 C CA . ALA A 1 83 ? 3.282 -10.085 2.379 1.00 97.38 83 ALA A CA 1
ATOM 632 C C . ALA A 1 83 ? 4.185 -9.173 3.237 1.00 97.38 83 ALA A C 1
ATOM 634 O O . ALA A 1 83 ? 5.390 -9.390 3.355 1.00 97.38 83 ALA A O 1
ATOM 635 N N . PRO A 1 84 ? 3.646 -8.083 3.817 1.00 97.31 84 PRO A N 1
ATOM 636 C CA . PRO A 1 84 ? 4.461 -7.047 4.441 1.00 97.31 84 PRO A CA 1
ATOM 637 C C . PRO A 1 84 ? 5.166 -7.470 5.729 1.00 97.31 84 PRO A C 1
ATOM 639 O O . PRO A 1 84 ? 6.021 -6.716 6.177 1.00 97.31 84 PRO A O 1
ATOM 642 N N . TYR A 1 85 ? 4.859 -8.623 6.324 1.00 96.94 85 TYR A N 1
ATOM 643 C CA . TYR A 1 85 ? 5.451 -9.073 7.593 1.00 96.94 85 TYR A CA 1
ATOM 644 C C . TYR A 1 85 ? 6.250 -10.378 7.487 1.00 96.94 85 TYR A C 1
ATOM 646 O O . TYR A 1 85 ? 6.724 -10.858 8.512 1.00 96.94 85 TYR A O 1
ATOM 654 N N . GLU A 1 86 ? 6.409 -10.914 6.275 1.00 90.62 86 GLU A N 1
ATOM 655 C CA . GLU A 1 86 ? 7.251 -12.087 5.996 1.00 90.62 86 GLU A CA 1
ATOM 656 C C . GLU A 1 86 ? 8.718 -11.716 5.735 1.00 90.62 86 GLU A C 1
ATOM 658 O O . GLU A 1 86 ? 8.987 -10.610 5.198 1.00 90.62 86 GLU A O 1
#

Sequence (86 aa):
MLMQRNIDRLWASATTVAARKAGLFELWDDCAETGSDELLAGSAAARAFVIGIIRARLRGSDAYTADELAQLNARRRSKAVFAPYE

Foldseek 3Di:
DVLVVQLVVQVVPDPDLVSSVVSLLCQLLPQDPDDDPVSNVVSVVSNVVSLVCLVVPQDDVSHDDPVNQVVSQVPGPDPDRPDSPD

Secondary structure (DSSP, 8-state):
-HHHHHHHHHHHH--SHHHHHHHHHHHHHTS-SSS-HHHHHHHHHHHHHHHHHHHHHS-GGGSPPHHHHHHHHHT-SSSS---TT-

Radius of gyration: 12.69 Å; chains: 1; bounding box: 25×26×36 Å